Protein AF-A0A433RPR0-F1 (afdb_monomer)

Mean predicted aligned error: 2.54 Å

Organism: NCBI:txid1562256

pLDDT: mean 96.51, std 2.92, range [78.06, 98.88]

Secondary structure (DSSP, 8-state):
-EEEB-S--BHHHHHHHHHHHHHH-SEEEEEEETTS---HHHHHHHHHHGGGEEEE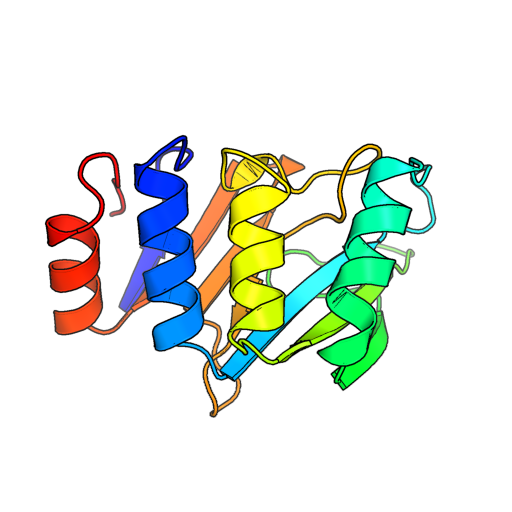EEESEETTEE-SS--EEEEEEE--HHHHHHHHHH-SBSTT--TTTS-EEEEEE-TTS-EEEEEETTTTEEEEE--HHHHHHHHHH-TT--B-

Solvent-accessible surface area (backbone atoms only — not comparable to full-atom values): 7776 Å² total; per-residue (Å²): 89,79,33,49,46,77,59,80,40,45,54,73,38,27,46,48,47,52,52,52,49,36,75,65,19,50,28,33,36,38,30,45,56,71,94,48,67,76,32,71,59,22,55,52,48,54,61,71,36,50,90,35,54,74,49,77,45,81,38,38,62,57,89,59,49,74,54,82,98,48,59,25,42,41,37,33,28,42,43,43,76,68,38,48,54,48,58,56,68,73,50,57,36,62,48,59,26,33,71,39,56,26,47,25,30,62,25,30,18,26,82,88,65,49,59,42,30,28,23,32,23,90,77,64,42,37,43,34,47,37,52,76,68,52,51,52,54,46,49,74,65,20,84,80,65,47,62,112

Radius of gyration: 14.27 Å; Cα contacts (8 Å, |Δi|>4): 305; chains: 1; bounding box: 36×33×33 Å

Foldseek 3Di:
DKKKWPDKQFAVLQLLVLVLQLVQFFKKKFKAFPPFAADPLAVVLCVQQVVFWPDWDWDQDDDADGHDPGIIIITMGGSDPSNSVSSSPSHGIDLVQDPRNHTAWIWGHHPVGHTQWTDGSVVRIIMGDDDPVSVVVSCVRNVPTDID

Sequence (148 aa):
MEFELHNDVTGDAYQSFIEAACKKSAKFHLVIRKEVAVAQSAKAILKKLEPSLIQKVEKSEWASTILDGETAYVYYYHTDDAAKKVLQQAVSSLYAWQQPNFPEDLSFFRDNGADWLATSSREQNCHLTLEPQEAKELLDKVATLQFD

Nearest PDB structures (foldseek):
  1dhm-assembly1_B  TM=3.831E-01  e=3.871E-01  human papillomavirus 31
  1y7p-assembly2_B  TM=4.623E-01  e=1.614E+00  Archaeoglobus fulgidus
  7k9m-assembly1_B  TM=3.410E-01  e=7.140E+00  Mycobacterium tuberculosis H37Rv

Structure (mmCIF, N/CA/C/O backbone):
data_AF-A0A433RPR0-F1
#
_entry.id   AF-A0A433RPR0-F1
#
loop_
_atom_site.group_PDB
_atom_site.id
_atom_site.type_symbol
_atom_site.label_atom_id
_atom_site.label_alt_id
_atom_site.label_comp_id
_atom_site.label_asym_id
_atom_site.label_entity_id
_atom_site.label_seq_id
_atom_site.pdbx_PDB_ins_code
_atom_site.Cartn_x
_atom_site.Cartn_y
_atom_site.Cartn_z
_atom_site.occupancy
_atom_site.B_iso_or_equiv
_atom_site.auth_seq_id
_atom_site.auth_comp_id
_atom_site.auth_asym_id
_atom_site.auth_atom_id
_atom_site.pdbx_PDB_model_num
ATOM 1 N N . MET A 1 1 ? 0.638 13.683 12.464 1.00 92.06 1 MET A N 1
ATOM 2 C CA . MET A 1 1 ? 1.549 13.093 13.467 1.00 92.06 1 MET A CA 1
ATOM 3 C C . MET A 1 1 ? 2.149 11.854 12.851 1.00 92.06 1 MET A C 1
ATOM 5 O O . MET A 1 1 ? 1.496 11.259 12.003 1.00 92.06 1 MET A O 1
ATOM 9 N N . GLU A 1 2 ? 3.367 11.531 13.241 1.00 94.50 2 GLU A N 1
ATOM 10 C CA . GLU A 1 2 ? 4.134 10.403 12.721 1.00 94.50 2 GLU A CA 1
ATOM 11 C C . GLU A 1 2 ? 4.220 9.339 13.811 1.00 94.50 2 GLU A C 1
ATOM 13 O O . GLU A 1 2 ? 4.371 9.692 14.982 1.00 94.50 2 GLU A O 1
ATOM 18 N N . PHE A 1 3 ? 4.065 8.081 13.415 1.00 96.31 3 PHE A N 1
ATOM 19 C CA . PHE A 1 3 ? 3.935 6.931 14.298 1.00 96.31 3 PHE A CA 1
ATOM 20 C C . PHE A 1 3 ? 4.639 5.721 13.692 1.00 96.31 3 PHE A C 1
ATOM 22 O O . PHE A 1 3 ? 4.580 5.525 12.476 1.00 96.31 3 PHE A O 1
ATOM 29 N N . GLU A 1 4 ? 5.215 4.870 14.530 1.00 96.38 4 GLU A N 1
ATOM 30 C CA . GLU A 1 4 ? 5.786 3.587 14.124 1.00 96.38 4 GLU A CA 1
ATOM 31 C C . GLU A 1 4 ? 4.944 2.428 14.644 1.00 96.38 4 GLU A C 1
ATOM 33 O O . GLU A 1 4 ? 4.577 2.355 15.816 1.00 96.38 4 GLU A O 1
ATOM 38 N N . LEU A 1 5 ? 4.628 1.485 13.762 1.00 95.25 5 LEU A N 1
ATOM 39 C CA . LEU A 1 5 ? 3.856 0.310 14.132 1.00 95.25 5 LEU A CA 1
ATOM 40 C C . LEU A 1 5 ? 4.749 -0.738 14.813 1.00 95.25 5 LEU A C 1
ATOM 42 O O . LEU A 1 5 ? 5.710 -1.237 14.232 1.00 95.25 5 LEU A O 1
ATOM 46 N N . HIS A 1 6 ? 4.384 -1.151 16.026 1.00 93.12 6 HIS A N 1
ATOM 47 C CA . HIS A 1 6 ? 5.195 -2.065 16.837 1.00 93.12 6 HIS A CA 1
ATOM 48 C C . HIS A 1 6 ? 4.957 -3.554 16.553 1.00 93.12 6 HIS A C 1
ATOM 50 O O . HIS A 1 6 ? 5.738 -4.400 16.993 1.00 93.12 6 HIS A O 1
ATOM 56 N N . ASN A 1 7 ? 3.874 -3.908 15.857 1.00 92.94 7 ASN A N 1
ATOM 57 C CA . ASN A 1 7 ? 3.511 -5.298 15.592 1.00 92.94 7 ASN A CA 1
ATOM 58 C C . ASN A 1 7 ? 2.785 -5.471 14.256 1.00 92.94 7 ASN A C 1
ATOM 60 O O . ASN A 1 7 ? 2.059 -4.586 13.817 1.00 92.94 7 ASN A O 1
ATOM 64 N N . ASP A 1 8 ? 2.912 -6.654 13.647 1.00 95.75 8 ASP A N 1
ATOM 65 C CA . ASP A 1 8 ? 2.138 -6.986 12.445 1.00 95.75 8 ASP A CA 1
ATOM 66 C C . ASP A 1 8 ? 0.628 -6.937 12.740 1.00 95.75 8 ASP A C 1
ATOM 68 O O . ASP A 1 8 ? 0.159 -7.306 13.827 1.00 95.75 8 ASP A O 1
ATOM 72 N N . VAL A 1 9 ? -0.140 -6.517 11.737 1.00 95.56 9 VAL A N 1
ATOM 73 C CA . VAL A 1 9 ? -1.602 -6.505 11.770 1.00 95.56 9 VAL A CA 1
ATOM 74 C C . VAL A 1 9 ? -2.088 -7.714 10.990 1.00 95.56 9 VAL A C 1
ATOM 76 O O . VAL A 1 9 ? -1.824 -7.825 9.796 1.00 95.56 9 VAL A O 1
ATOM 79 N N . THR A 1 10 ? -2.802 -8.625 11.650 1.00 96.62 10 THR A N 1
ATOM 80 C CA . THR A 1 10 ? -3.145 -9.939 11.083 1.00 96.62 10 THR A CA 1
ATOM 81 C C . THR A 1 10 ? -4.643 -10.243 11.165 1.00 96.62 10 THR A C 1
ATOM 83 O O . THR A 1 10 ? -5.380 -9.619 11.930 1.00 96.62 10 THR A O 1
ATOM 86 N N . GLY A 1 11 ? -5.115 -11.206 10.369 1.00 95.12 11 GLY A N 1
ATOM 87 C CA . GLY A 1 11 ? -6.481 -11.735 10.447 1.00 95.12 11 GLY A CA 1
ATOM 88 C C . GLY A 1 11 ? -7.555 -10.661 10.255 1.00 95.12 11 GLY A C 1
ATOM 89 O O . GLY A 1 11 ? -7.469 -9.844 9.341 1.00 95.12 11 GLY A O 1
ATOM 90 N N . ASP A 1 12 ? -8.563 -10.638 11.124 1.00 95.19 12 ASP A N 1
ATOM 91 C CA . ASP A 1 12 ? -9.660 -9.661 11.046 1.00 95.19 12 ASP A CA 1
ATOM 92 C C . ASP A 1 12 ? -9.184 -8.218 11.279 1.00 95.19 12 ASP A C 1
ATOM 94 O O . ASP A 1 12 ? -9.720 -7.279 10.689 1.00 95.19 12 ASP A O 1
ATOM 98 N N . ALA A 1 13 ? -8.131 -8.029 12.083 1.00 96.00 13 ALA A N 1
ATOM 99 C CA . ALA A 1 13 ? -7.531 -6.715 12.288 1.00 96.00 13 ALA A CA 1
ATOM 100 C C . ALA A 1 13 ? -6.929 -6.178 10.981 1.00 96.00 13 ALA A C 1
ATOM 102 O O . ALA A 1 13 ? -7.093 -4.998 10.671 1.00 96.00 13 ALA A O 1
ATOM 103 N N . TYR A 1 14 ? -6.315 -7.050 10.172 1.00 97.56 14 TYR A N 1
ATOM 104 C CA . TYR A 1 14 ? -5.798 -6.688 8.849 1.00 97.56 14 TYR A CA 1
ATOM 105 C C . TYR A 1 14 ? -6.924 -6.219 7.919 1.00 97.56 14 TYR A C 1
ATOM 107 O O . TYR A 1 14 ? -6.787 -5.202 7.241 1.00 97.56 14 TYR A O 1
ATOM 115 N N . GLN A 1 15 ? -8.075 -6.898 7.940 1.00 96.75 15 GLN A N 1
ATOM 116 C CA . GLN A 1 15 ? -9.232 -6.522 7.120 1.00 96.75 15 GLN A CA 1
ATOM 117 C C . GLN A 1 15 ? -9.723 -5.105 7.439 1.00 96.75 15 GLN A C 1
ATOM 119 O O . GLN A 1 15 ? -9.919 -4.292 6.528 1.00 96.75 15 GLN A O 1
ATOM 124 N N . SER A 1 16 ? -9.868 -4.800 8.731 1.00 96.44 16 SER A N 1
ATOM 125 C CA . SER A 1 16 ? -10.260 -3.475 9.226 1.00 96.44 16 SER A CA 1
ATOM 126 C C . SER A 1 16 ? -9.206 -2.408 8.931 1.00 96.44 16 SER A C 1
ATOM 128 O O . SER A 1 16 ? -9.551 -1.268 8.613 1.00 96.44 16 SER A O 1
ATOM 130 N N . PHE A 1 17 ? -7.926 -2.772 8.994 1.00 97.31 17 PHE A N 1
ATOM 131 C CA . PHE A 1 17 ? -6.821 -1.871 8.692 1.00 97.31 17 PHE A CA 1
ATOM 132 C C . PHE A 1 17 ? -6.797 -1.470 7.214 1.00 97.31 17 PHE A C 1
ATOM 134 O O . PHE A 1 17 ? -6.719 -0.283 6.908 1.00 97.31 17 PHE A O 1
ATOM 141 N N . ILE A 1 18 ? -6.961 -2.426 6.293 1.00 98.12 18 ILE A N 1
ATOM 142 C CA . ILE A 1 18 ? -7.054 -2.136 4.853 1.00 98.12 18 ILE A CA 1
ATOM 143 C C . ILE A 1 18 ? -8.281 -1.276 4.532 1.00 98.12 18 ILE A C 1
ATOM 145 O O . ILE A 1 18 ? -8.183 -0.347 3.732 1.00 98.12 18 ILE A O 1
ATOM 149 N N . GLU A 1 19 ? -9.423 -1.525 5.181 1.00 97.44 19 GLU A N 1
ATOM 150 C CA . GLU A 1 19 ? -10.613 -0.678 5.030 1.00 97.44 19 GLU A CA 1
ATOM 151 C C . GLU A 1 19 ? -10.320 0.777 5.436 1.00 97.44 19 GLU A C 1
ATOM 153 O O . GLU A 1 19 ? -10.658 1.711 4.704 1.00 97.44 19 GLU A O 1
ATOM 158 N N . ALA A 1 20 ? -9.655 0.980 6.578 1.00 96.94 20 ALA A N 1
ATOM 159 C CA . ALA A 1 20 ? -9.259 2.307 7.038 1.00 96.94 20 ALA A CA 1
ATOM 160 C C . ALA A 1 20 ? -8.262 2.972 6.074 1.00 96.94 20 ALA A C 1
ATOM 162 O O . ALA A 1 20 ? -8.481 4.120 5.679 1.00 96.94 20 ALA A O 1
ATOM 163 N N . ALA A 1 21 ? -7.232 2.241 5.639 1.00 97.75 21 ALA A N 1
ATOM 164 C CA . ALA A 1 21 ? -6.210 2.730 4.720 1.00 97.75 21 ALA A CA 1
ATOM 165 C C . ALA A 1 21 ? -6.814 3.188 3.383 1.00 97.75 21 ALA A C 1
ATOM 167 O O . ALA A 1 21 ? -6.580 4.319 2.954 1.00 97.75 21 ALA A O 1
ATOM 168 N N . CYS A 1 22 ? -7.665 2.359 2.763 1.00 98.06 22 CYS A N 1
ATOM 169 C CA . CYS A 1 22 ? -8.366 2.700 1.523 1.00 98.06 22 CYS A CA 1
ATOM 170 C C . CYS A 1 22 ? -9.292 3.909 1.694 1.00 98.06 22 CYS A C 1
ATOM 172 O O . CYS A 1 22 ? -9.347 4.757 0.810 1.00 98.06 22 CYS A O 1
ATOM 174 N N . LYS A 1 23 ? -9.991 4.033 2.830 1.00 97.00 23 LYS A N 1
ATOM 175 C CA . LYS A 1 23 ? -10.888 5.171 3.090 1.00 97.00 23 LYS A CA 1
ATOM 176 C C . LYS A 1 23 ? -10.139 6.501 3.230 1.00 97.00 23 LYS A C 1
ATOM 178 O O . LYS A 1 23 ? -10.714 7.555 2.962 1.00 97.00 23 LYS A O 1
ATOM 183 N N . LYS A 1 24 ? -8.894 6.468 3.708 1.00 97.38 24 LYS A N 1
ATOM 184 C CA . LYS A 1 24 ? -8.078 7.663 3.984 1.00 97.38 24 LYS A CA 1
ATOM 185 C C . LYS A 1 24 ? -7.105 8.026 2.870 1.00 97.38 24 LYS A C 1
ATOM 187 O O . LYS A 1 24 ? -6.492 9.089 2.920 1.00 97.38 24 LYS A O 1
ATOM 192 N N . SER A 1 25 ? -7.001 7.179 1.857 1.00 98.31 25 SER A N 1
ATOM 193 C CA . SER A 1 25 ? -5.987 7.281 0.814 1.00 98.31 25 SER A CA 1
ATOM 194 C C . SER A 1 25 ? -6.642 7.303 -0.556 1.00 98.31 25 SER A C 1
ATOM 196 O O . SER A 1 25 ? -7.662 6.658 -0.766 1.00 98.31 25 SER A O 1
ATOM 198 N N . ALA A 1 26 ? -6.053 8.030 -1.501 1.00 98.06 26 ALA A N 1
ATOM 199 C CA . ALA A 1 26 ? -6.495 8.053 -2.896 1.00 98.06 26 ALA A CA 1
ATOM 200 C C . ALA A 1 26 ? -5.799 6.969 -3.735 1.00 98.06 26 ALA A C 1
ATOM 202 O O . ALA A 1 26 ? -6.313 6.537 -4.772 1.00 98.06 26 ALA A O 1
ATOM 203 N N . LYS A 1 27 ? -4.589 6.576 -3.318 1.00 98.50 27 LYS A N 1
ATOM 204 C CA . LYS A 1 27 ? -3.720 5.656 -4.052 1.00 98.50 27 LYS A CA 1
ATOM 205 C C . LYS A 1 27 ? -2.964 4.749 -3.095 1.00 98.50 27 LYS A C 1
ATOM 207 O O . LYS A 1 27 ? -2.764 5.090 -1.933 1.00 98.50 27 LYS A O 1
ATOM 212 N N . PHE A 1 28 ? -2.491 3.627 -3.609 1.00 98.88 28 PHE A N 1
ATOM 213 C CA . PHE A 1 28 ? -1.499 2.792 -2.940 1.00 98.88 28 PHE A CA 1
ATOM 214 C C . PHE A 1 28 ? -0.451 2.329 -3.945 1.00 98.88 28 PHE A C 1
ATOM 216 O O . PHE A 1 28 ? -0.657 2.453 -5.158 1.00 98.88 28 PHE A O 1
ATOM 223 N N . HIS A 1 29 ? 0.665 1.802 -3.452 1.00 98.75 29 HIS A N 1
ATOM 224 C CA . HIS A 1 29 ? 1.629 1.126 -4.301 1.00 98.75 29 HIS A CA 1
ATOM 225 C C . HIS A 1 29 ? 2.014 -0.259 -3.801 1.00 98.75 29 HIS A C 1
ATOM 227 O O . HIS A 1 29 ? 1.853 -0.589 -2.630 1.00 98.75 29 HIS A O 1
ATOM 233 N N . LEU A 1 30 ? 2.520 -1.049 -4.745 1.00 98.81 30 LEU A N 1
ATOM 234 C CA . LEU A 1 30 ? 3.173 -2.335 -4.538 1.00 98.81 30 LEU A CA 1
ATOM 235 C C . LEU A 1 30 ? 4.437 -2.390 -5.397 1.00 98.81 30 LEU A C 1
ATOM 237 O O . LEU A 1 30 ? 4.492 -1.790 -6.477 1.00 98.81 30 LEU A O 1
ATOM 241 N N . VAL A 1 31 ? 5.440 -3.125 -4.934 1.00 98.75 31 VAL A N 1
ATOM 242 C CA . VAL A 1 31 ? 6.778 -3.149 -5.530 1.00 98.75 31 VAL A CA 1
ATOM 243 C C . VAL A 1 31 ? 7.116 -4.540 -6.060 1.00 98.75 31 VAL A C 1
ATOM 245 O O . VAL A 1 31 ? 6.765 -5.561 -5.474 1.00 98.75 31 VAL A O 1
ATOM 248 N N . ILE A 1 32 ? 7.796 -4.592 -7.205 1.00 98.56 32 ILE A N 1
ATOM 249 C CA . ILE A 1 32 ? 8.425 -5.803 -7.736 1.00 98.56 32 ILE A CA 1
ATOM 250 C C . ILE A 1 32 ? 9.907 -5.519 -7.966 1.00 98.56 32 ILE A C 1
ATOM 252 O O . ILE A 1 32 ? 10.277 -4.824 -8.917 1.00 98.56 32 ILE A O 1
ATOM 256 N N . ARG A 1 33 ? 10.755 -6.083 -7.109 1.00 97.19 33 ARG A N 1
ATOM 257 C CA . ARG A 1 33 ? 12.210 -6.103 -7.249 1.00 97.19 33 ARG A CA 1
ATOM 258 C C . ARG A 1 33 ? 12.600 -7.019 -8.402 1.00 97.19 33 ARG A C 1
ATOM 260 O O . ARG A 1 33 ? 12.143 -8.161 -8.474 1.00 97.19 33 ARG A O 1
ATOM 267 N N . LYS A 1 34 ? 13.446 -6.511 -9.300 1.00 96.19 34 LYS A N 1
ATOM 268 C CA . LYS A 1 34 ? 13.875 -7.217 -10.518 1.00 96.19 34 LYS A CA 1
ATOM 269 C C . LYS A 1 34 ? 14.754 -8.432 -10.225 1.00 96.19 34 LYS A C 1
ATOM 271 O O . LYS A 1 34 ? 14.603 -9.458 -10.878 1.00 96.19 34 LYS A O 1
ATOM 276 N N . GLU A 1 35 ? 15.586 -8.325 -9.193 1.00 93.62 35 GLU A N 1
ATOM 277 C CA . GLU A 1 35 ? 16.522 -9.371 -8.759 1.00 93.62 35 GLU A CA 1
ATOM 278 C C . GLU A 1 35 ? 15.852 -10.534 -8.012 1.00 93.62 35 GLU A C 1
ATOM 280 O O . GLU A 1 35 ? 16.488 -11.539 -7.699 1.00 93.62 35 GLU A O 1
ATOM 285 N N . VAL A 1 36 ? 14.558 -10.421 -7.694 1.00 94.12 36 VAL A N 1
ATOM 286 C CA . VAL A 1 36 ? 13.820 -11.448 -6.954 1.00 94.12 36 VAL A CA 1
ATOM 287 C C . VAL A 1 36 ? 12.823 -12.125 -7.883 1.00 94.12 36 VAL A C 1
ATOM 289 O O . VAL A 1 36 ? 12.046 -11.473 -8.581 1.00 94.12 36 VAL A O 1
ATOM 292 N N . ALA A 1 37 ? 12.804 -13.459 -7.865 1.00 95.12 37 ALA A N 1
ATOM 293 C CA . ALA A 1 37 ? 11.828 -14.228 -8.622 1.00 95.12 37 ALA A CA 1
ATOM 294 C C . ALA A 1 37 ? 10.388 -13.802 -8.278 1.00 95.12 37 ALA A C 1
ATOM 296 O O . ALA A 1 37 ? 10.062 -13.476 -7.137 1.00 95.12 37 ALA A O 1
ATOM 297 N N . VAL A 1 38 ? 9.504 -13.841 -9.275 1.00 97.50 38 VAL A N 1
ATOM 298 C CA . VAL A 1 38 ? 8.085 -13.504 -9.106 1.00 97.50 38 VAL A CA 1
ATOM 299 C C . VAL A 1 38 ? 7.258 -14.777 -9.242 1.00 97.50 38 VAL A C 1
ATOM 301 O O . VAL A 1 38 ? 7.151 -15.340 -10.340 1.00 97.50 38 VAL A O 1
ATOM 304 N N . ALA A 1 39 ? 6.661 -15.226 -8.138 1.00 98.12 39 ALA A N 1
ATOM 305 C CA . ALA A 1 39 ? 5.804 -16.403 -8.127 1.00 98.12 39 ALA A CA 1
ATOM 306 C C . ALA A 1 39 ? 4.494 -16.160 -8.894 1.00 98.12 39 ALA A C 1
ATOM 308 O O . ALA A 1 39 ? 4.071 -15.028 -9.149 1.00 98.12 39 ALA A O 1
ATOM 309 N N . GLN A 1 40 ? 3.810 -17.250 -9.245 1.00 97.88 40 GLN A N 1
ATOM 310 C CA . GLN A 1 40 ? 2.536 -17.176 -9.958 1.00 97.88 40 GLN A CA 1
ATOM 311 C C . GLN A 1 40 ? 1.443 -16.469 -9.140 1.00 97.88 40 GLN A C 1
ATOM 313 O O . GLN A 1 40 ? 0.595 -15.792 -9.721 1.00 97.88 40 GLN A O 1
ATOM 318 N N . SER A 1 41 ? 1.483 -16.576 -7.809 1.00 97.94 41 SER A N 1
ATOM 319 C CA . SER A 1 41 ? 0.584 -15.868 -6.889 1.00 97.94 41 SER A CA 1
ATOM 320 C C . SER A 1 41 ? 0.732 -14.348 -7.000 1.00 97.94 41 SER A C 1
ATOM 322 O O . SER A 1 41 ? -0.267 -13.656 -7.194 1.00 97.94 41 SER A O 1
ATOM 324 N N . ALA A 1 42 ? 1.965 -13.832 -7.002 1.00 98.19 42 ALA A N 1
ATOM 325 C CA . ALA A 1 42 ? 2.231 -12.406 -7.180 1.00 98.19 42 ALA A CA 1
ATOM 326 C C . ALA A 1 42 ? 1.735 -11.910 -8.548 1.00 98.19 42 ALA A C 1
ATOM 328 O O . ALA A 1 42 ? 1.029 -10.905 -8.628 1.00 98.19 42 ALA A O 1
ATOM 329 N N . LYS A 1 43 ? 2.009 -12.660 -9.627 1.00 98.31 43 LYS A N 1
ATOM 330 C CA . LYS A 1 43 ? 1.502 -12.338 -10.976 1.00 98.31 43 LYS A CA 1
ATOM 331 C C . LYS A 1 43 ? -0.027 -12.302 -11.026 1.00 98.31 43 LYS A C 1
ATOM 333 O O . LYS A 1 43 ? -0.601 -11.424 -11.666 1.00 98.31 43 LYS A O 1
ATOM 338 N N . ALA A 1 44 ? -0.689 -13.247 -10.358 1.00 98.44 44 ALA A N 1
ATOM 339 C CA . ALA A 1 44 ? -2.144 -13.299 -10.301 1.00 98.44 44 ALA A CA 1
ATOM 340 C C . ALA A 1 44 ? -2.737 -12.085 -9.570 1.00 98.44 44 ALA A C 1
ATOM 342 O O . ALA A 1 44 ? -3.770 -11.575 -9.998 1.00 98.44 44 ALA A O 1
ATOM 343 N N . ILE A 1 45 ? -2.084 -11.596 -8.513 1.00 98.56 45 ILE A N 1
ATOM 344 C CA . ILE A 1 45 ? -2.515 -10.390 -7.793 1.00 98.56 45 ILE A CA 1
ATOM 345 C C . ILE A 1 45 ? -2.356 -9.147 -8.660 1.00 98.56 45 ILE A C 1
ATOM 347 O O . ILE A 1 45 ? -3.323 -8.406 -8.811 1.00 98.56 45 ILE A O 1
ATOM 351 N N . LEU A 1 46 ? -1.196 -8.957 -9.296 1.00 98.56 46 LEU A N 1
ATOM 352 C CA . LEU A 1 46 ? -0.982 -7.827 -10.209 1.00 98.56 46 LEU A CA 1
ATOM 353 C C . LEU A 1 46 ? -2.032 -7.806 -11.330 1.00 98.56 46 LEU A C 1
ATOM 355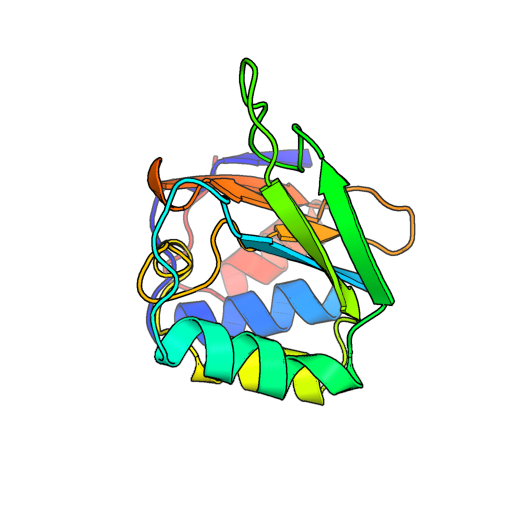 O O . LEU A 1 46 ? -2.580 -6.755 -11.639 1.00 98.56 46 LEU A O 1
ATOM 359 N N . LYS A 1 47 ? -2.386 -8.976 -11.879 1.00 98.62 47 LYS A N 1
ATOM 360 C CA . LYS A 1 47 ? -3.457 -9.101 -12.878 1.00 98.62 47 LYS A CA 1
ATOM 361 C C . LYS A 1 47 ? -4.840 -8.738 -12.322 1.00 98.62 47 LYS A C 1
ATOM 363 O O . LYS A 1 47 ? -5.629 -8.111 -13.015 1.00 98.62 47 LYS A O 1
ATOM 368 N N . LYS A 1 48 ? -5.161 -9.131 -11.086 1.00 98.69 48 LYS A N 1
ATOM 369 C CA . LYS A 1 48 ? -6.433 -8.753 -10.441 1.00 98.69 48 LYS A CA 1
ATOM 370 C C . LYS A 1 48 ? -6.524 -7.249 -10.162 1.00 98.69 48 LYS A C 1
ATOM 372 O O . LYS A 1 48 ? -7.628 -6.719 -10.167 1.00 98.69 48 LYS A O 1
ATOM 377 N N . LEU A 1 49 ? -5.389 -6.591 -9.922 1.00 98.75 49 LEU A N 1
ATOM 378 C CA . LEU A 1 49 ? -5.294 -5.149 -9.678 1.00 98.75 49 LEU A CA 1
ATOM 379 C C . LEU A 1 49 ? -5.198 -4.307 -10.960 1.00 98.75 49 LEU A C 1
ATOM 381 O O . LEU A 1 49 ? -5.316 -3.088 -10.890 1.00 98.75 49 LEU A O 1
ATOM 385 N N . GLU A 1 50 ? -5.007 -4.931 -12.126 1.00 98.44 50 GLU A N 1
ATOM 386 C CA . GLU A 1 50 ? -4.867 -4.251 -13.421 1.00 98.44 50 GLU A CA 1
ATOM 387 C C . GLU A 1 50 ? -5.985 -3.231 -13.722 1.00 98.44 50 GLU A C 1
ATOM 389 O O . GLU A 1 50 ? -5.649 -2.133 -14.165 1.00 98.44 50 GL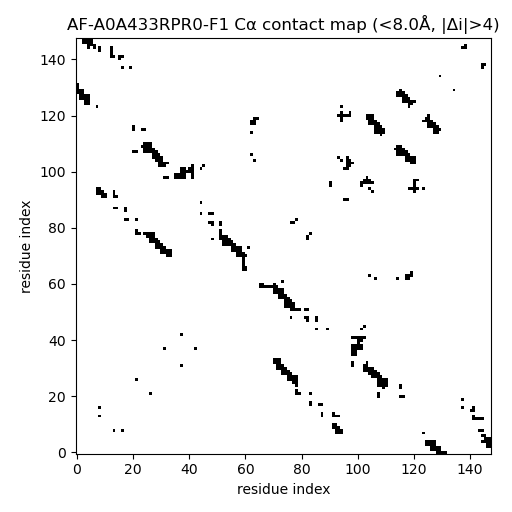U A O 1
ATOM 394 N N . PRO A 1 51 ? -7.278 -3.490 -13.425 1.00 98.56 51 PRO A N 1
ATOM 395 C CA . PRO A 1 51 ? -8.342 -2.503 -13.648 1.00 98.56 51 PRO A CA 1
ATOM 396 C C . PRO A 1 51 ? -8.191 -1.207 -12.841 1.00 98.56 51 PRO A C 1
ATOM 398 O O . PRO A 1 51 ? -8.723 -0.177 -13.243 1.00 98.56 51 PRO A O 1
ATOM 401 N N . SER A 1 52 ? -7.474 -1.259 -11.718 1.00 98.75 52 SER A N 1
ATOM 402 C CA . SER A 1 52 ? -7.247 -0.129 -10.811 1.00 98.75 52 SER A CA 1
ATOM 403 C C . SER A 1 52 ? -5.868 0.507 -11.011 1.00 98.75 52 SER A C 1
ATOM 405 O O . SER A 1 52 ? -5.485 1.396 -10.247 1.00 98.75 52 SER A O 1
ATOM 407 N N . LEU A 1 53 ? -5.082 0.034 -11.988 1.00 98.81 53 LEU A N 1
ATOM 408 C CA . LEU A 1 53 ? -3.718 0.496 -12.230 1.00 98.81 53 LEU A CA 1
ATOM 409 C C . LEU A 1 53 ? -3.715 1.931 -12.761 1.00 98.81 53 LEU A C 1
ATOM 411 O O . LEU A 1 53 ? -4.323 2.240 -13.781 1.00 98.81 53 LEU A O 1
ATOM 415 N N . ILE A 1 54 ? -2.951 2.792 -12.096 1.00 98.62 54 ILE A N 1
ATOM 416 C CA . ILE A 1 54 ? -2.701 4.170 -12.525 1.00 98.62 54 ILE A CA 1
ATOM 417 C C . ILE A 1 54 ? -1.479 4.198 -13.432 1.00 98.62 54 ILE A C 1
ATOM 419 O O . ILE A 1 54 ? -1.514 4.722 -14.541 1.00 98.62 54 ILE A O 1
ATOM 423 N N . GLN A 1 55 ? -0.368 3.660 -12.931 1.00 98.56 55 GLN A N 1
ATOM 424 C CA . GLN A 1 55 ? 0.902 3.638 -13.641 1.00 98.56 55 GLN A CA 1
ATOM 425 C C . GLN A 1 55 ? 1.852 2.606 -13.041 1.00 98.56 55 GLN A C 1
ATOM 427 O O . GLN A 1 55 ? 1.781 2.268 -11.859 1.00 98.56 55 GLN A O 1
ATOM 432 N N . LYS A 1 56 ? 2.799 2.171 -13.866 1.00 98.56 56 LYS A N 1
ATOM 433 C CA . LYS A 1 56 ? 3.972 1.397 -13.473 1.00 98.56 56 LYS A CA 1
ATOM 434 C C . LYS A 1 56 ? 5.201 2.244 -13.768 1.00 98.56 56 LY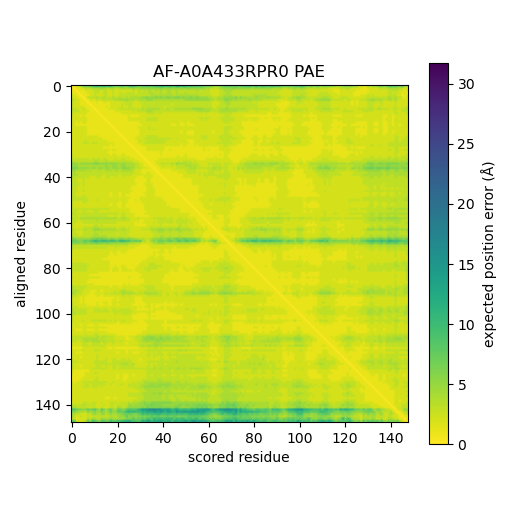S A C 1
ATOM 436 O O . LYS A 1 56 ? 5.385 2.657 -14.911 1.00 98.56 56 LYS A O 1
ATOM 441 N N . VAL A 1 57 ? 6.043 2.469 -12.767 1.00 98.31 57 VAL A N 1
ATOM 442 C CA . VAL A 1 57 ? 7.279 3.245 -12.919 1.00 98.31 57 VAL A CA 1
ATOM 443 C C . VAL A 1 57 ? 8.464 2.411 -12.465 1.00 98.31 57 VAL A C 1
ATOM 445 O O . VAL A 1 57 ? 8.381 1.674 -11.489 1.00 98.31 57 VAL A O 1
ATOM 448 N N . GLU A 1 58 ? 9.566 2.511 -13.191 1.00 98.50 58 GLU A N 1
ATOM 449 C CA . GLU A 1 58 ? 10.838 1.932 -12.784 1.00 98.50 58 GLU A CA 1
ATOM 450 C C . GLU A 1 58 ? 11.620 2.959 -11.963 1.00 98.50 58 GLU A C 1
ATOM 452 O O . GLU A 1 58 ? 11.862 4.065 -12.449 1.00 98.50 58 GLU A O 1
ATOM 457 N N . LYS A 1 59 ? 11.959 2.629 -10.712 1.00 98.00 59 LYS A N 1
ATOM 458 C CA . LYS A 1 59 ? 12.648 3.532 -9.775 1.00 98.00 59 LYS A CA 1
ATOM 459 C C . LYS A 1 59 ? 13.557 2.757 -8.825 1.00 98.00 59 LYS A C 1
ATOM 461 O O . LYS A 1 59 ? 13.348 1.568 -8.605 1.00 98.00 59 LYS A O 1
ATOM 466 N N . SER A 1 60 ? 14.535 3.443 -8.245 1.00 97.81 60 SER A N 1
ATOM 467 C CA . SER A 1 60 ? 15.386 2.933 -7.162 1.00 97.81 60 SER A CA 1
ATOM 468 C C . SER A 1 60 ? 14.881 3.327 -5.769 1.00 97.81 60 SER A C 1
ATOM 470 O O . SER A 1 60 ? 15.479 2.935 -4.781 1.00 97.81 60 SER A O 1
ATOM 472 N N . GLU A 1 61 ? 13.794 4.092 -5.670 1.00 97.88 61 GLU A N 1
ATOM 473 C CA . GLU A 1 61 ? 13.256 4.601 -4.406 1.00 97.88 61 GLU A CA 1
ATOM 474 C C . GLU A 1 61 ? 11.721 4.573 -4.414 1.00 97.88 61 GLU A C 1
ATOM 476 O O . GLU A 1 61 ? 11.078 4.866 -5.433 1.00 97.88 61 GLU A O 1
ATOM 481 N N . TRP A 1 62 ? 11.146 4.216 -3.267 1.00 97.00 62 TRP A N 1
ATOM 482 C CA . TRP A 1 62 ? 9.720 4.294 -2.943 1.00 97.00 62 TRP A CA 1
ATOM 483 C C . TRP A 1 62 ? 9.536 4.637 -1.460 1.00 97.00 62 TRP A C 1
ATOM 485 O O . TRP A 1 62 ? 10.509 4.889 -0.761 1.00 97.00 62 TRP A O 1
ATOM 495 N N . ALA A 1 63 ? 8.287 4.663 -0.986 1.00 96.31 63 ALA A N 1
ATOM 496 C CA . ALA A 1 63 ? 7.911 5.264 0.297 1.00 96.31 63 ALA A CA 1
ATOM 497 C C . ALA A 1 63 ? 8.729 4.790 1.512 1.00 96.31 63 ALA A C 1
ATOM 499 O O . ALA A 1 63 ? 8.903 5.551 2.454 1.00 96.31 63 ALA A O 1
ATOM 500 N N . SER A 1 64 ? 9.222 3.553 1.495 1.00 95.56 64 SER A N 1
ATOM 501 C CA . SER A 1 64 ? 9.901 2.920 2.627 1.00 95.56 64 SER A CA 1
ATOM 502 C C . SER A 1 64 ? 11.351 2.524 2.355 1.00 95.56 64 SER A C 1
ATOM 504 O O . SER A 1 64 ? 12.036 2.076 3.271 1.00 95.56 64 SER A O 1
ATOM 506 N N . THR A 1 65 ? 11.840 2.613 1.116 1.00 96.50 65 THR A N 1
ATOM 507 C CA . THR A 1 65 ? 13.135 2.020 0.754 1.00 96.50 65 THR A CA 1
ATOM 508 C C . THR A 1 65 ? 13.810 2.773 -0.382 1.00 96.50 65 THR A C 1
ATOM 510 O O . THR A 1 65 ? 13.185 3.127 -1.383 1.00 96.50 65 THR A O 1
ATOM 513 N N . ILE A 1 66 ? 15.125 2.927 -0.237 1.00 96.88 66 ILE A N 1
ATOM 514 C CA . ILE A 1 66 ? 16.055 3.399 -1.261 1.00 96.88 66 ILE A CA 1
ATOM 515 C C . ILE A 1 66 ? 17.010 2.241 -1.563 1.00 96.88 66 ILE A C 1
ATOM 517 O O . ILE A 1 66 ? 17.674 1.723 -0.667 1.00 96.88 66 ILE A O 1
ATOM 521 N N . LEU A 1 67 ? 17.065 1.816 -2.821 1.00 95.50 67 LEU A N 1
ATOM 522 C CA . LEU A 1 67 ? 18.015 0.827 -3.315 1.00 95.50 67 LEU A CA 1
ATOM 523 C C . LEU A 1 67 ? 19.329 1.500 -3.711 1.00 95.50 67 LEU A C 1
AT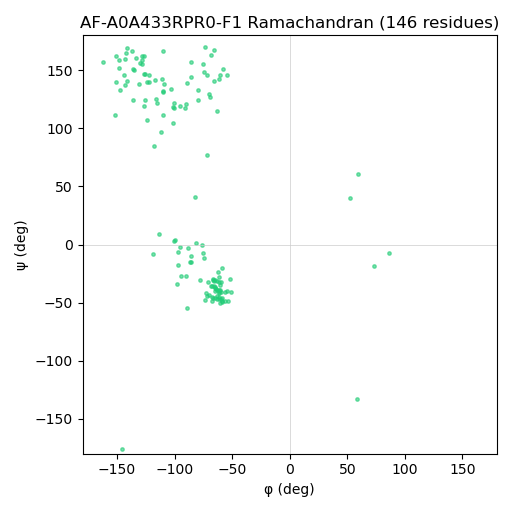OM 525 O O . LEU A 1 67 ? 19.336 2.588 -4.288 1.00 95.50 67 LEU A O 1
ATOM 529 N N . ASP A 1 68 ? 20.434 0.800 -3.469 1.00 93.12 68 ASP A N 1
ATOM 530 C CA . ASP A 1 68 ? 21.755 1.183 -3.959 1.00 93.12 68 ASP A CA 1
ATOM 531 C C . ASP A 1 68 ? 22.061 0.445 -5.272 1.00 93.12 68 ASP A C 1
ATOM 533 O O . ASP A 1 68 ? 22.045 -0.784 -5.317 1.00 93.12 68 ASP A O 1
ATOM 537 N N . GLY A 1 69 ? 22.279 1.190 -6.358 1.00 91.19 69 GLY A N 1
ATOM 538 C CA . GLY A 1 69 ? 22.654 0.664 -7.681 1.00 91.19 69 GLY A CA 1
ATOM 539 C C . GLY A 1 69 ? 21.557 -0.048 -8.489 1.00 91.19 69 GLY A C 1
ATOM 540 O O . GLY A 1 69 ? 21.685 -0.148 -9.707 1.00 91.19 69 GLY A O 1
ATOM 541 N N . GLU A 1 70 ? 20.467 -0.483 -7.854 1.00 95.19 70 GLU A N 1
ATOM 542 C CA . GLU A 1 70 ? 19.408 -1.289 -8.477 1.00 95.19 70 GLU A CA 1
ATOM 543 C C . GLU A 1 70 ? 18.080 -0.540 -8.672 1.00 95.19 70 GLU A C 1
ATOM 545 O O . GLU A 1 70 ? 17.830 0.523 -8.103 1.00 95.19 70 GLU A O 1
ATOM 550 N N . THR A 1 71 ? 17.181 -1.122 -9.474 1.00 98.00 71 THR A N 1
ATOM 551 C CA . THR A 1 71 ? 15.820 -0.597 -9.686 1.00 98.00 71 THR A CA 1
ATOM 552 C C . THR A 1 71 ? 14.744 -1.655 -9.463 1.00 98.00 71 THR A C 1
ATOM 554 O O . THR A 1 71 ? 14.949 -2.859 -9.630 1.00 98.00 71 THR A O 1
ATOM 557 N N . ALA A 1 72 ? 13.546 -1.190 -9.131 1.00 98.38 72 ALA A N 1
ATOM 558 C CA . ALA A 1 72 ? 12.341 -1.988 -9.000 1.00 98.38 72 ALA A CA 1
ATOM 559 C C . ALA A 1 72 ? 11.209 -1.397 -9.849 1.00 98.38 72 ALA A C 1
ATOM 561 O O . ALA A 1 72 ? 11.239 -0.235 -10.260 1.00 98.38 72 ALA A O 1
ATOM 562 N N . TYR A 1 73 ? 10.186 -2.207 -10.106 1.00 98.75 73 TYR A N 1
ATOM 563 C CA . TYR A 1 73 ? 8.927 -1.720 -10.652 1.00 98.75 73 TYR A CA 1
ATOM 564 C C . TYR A 1 73 ? 7.975 -1.357 -9.519 1.00 98.75 73 TYR A C 1
ATOM 566 O O . TYR A 1 73 ? 7.543 -2.234 -8.774 1.00 98.75 73 TYR A O 1
ATOM 574 N N . VAL A 1 74 ? 7.607 -0.083 -9.438 1.00 98.75 74 VAL A N 1
ATOM 575 C CA . VAL A 1 74 ? 6.616 0.441 -8.499 1.00 98.75 74 VAL A CA 1
ATOM 576 C C . VAL A 1 74 ? 5.298 0.623 -9.243 1.00 98.75 74 VAL A C 1
ATOM 578 O O . VAL A 1 74 ? 5.207 1.390 -10.207 1.00 98.75 74 VAL A O 1
ATOM 581 N N . TYR A 1 75 ? 4.279 -0.114 -8.816 1.00 98.88 75 TYR A N 1
ATOM 582 C CA . TYR A 1 75 ? 2.939 -0.065 -9.387 1.00 98.88 75 TYR A CA 1
ATOM 583 C C . TYR A 1 75 ? 2.053 0.779 -8.487 1.00 98.88 75 TYR A C 1
ATOM 585 O O . TYR A 1 75 ? 1.891 0.442 -7.320 1.00 98.88 75 TYR A O 1
ATOM 593 N N . TYR A 1 76 ? 1.467 1.838 -9.034 1.00 98.75 76 TYR A N 1
ATOM 594 C CA . TYR A 1 76 ? 0.523 2.694 -8.326 1.00 98.75 76 TYR A CA 1
ATOM 595 C C . TYR A 1 76 ? -0.898 2.375 -8.771 1.00 98.75 76 TYR A C 1
ATOM 597 O O . TYR A 1 76 ? -1.169 2.307 -9.971 1.00 98.75 76 TYR A O 1
ATOM 605 N N . TYR A 1 77 ? -1.802 2.244 -7.810 1.00 98.88 77 TYR A N 1
ATOM 606 C CA . TYR A 1 77 ? -3.195 1.871 -8.029 1.00 98.88 77 TYR A CA 1
ATOM 607 C C . TYR A 1 77 ? -4.137 2.841 -7.322 1.00 98.88 77 TYR A C 1
ATOM 609 O O . TYR A 1 77 ? -3.761 3.473 -6.334 1.00 98.88 77 TYR A O 1
ATOM 617 N N . HIS A 1 78 ? -5.371 2.931 -7.808 1.00 98.69 78 HIS A N 1
ATOM 618 C CA . HIS A 1 78 ? -6.465 3.573 -7.087 1.00 98.69 78 HIS A CA 1
ATOM 619 C C . HIS A 1 78 ? -6.923 2.715 -5.901 1.00 98.69 78 HIS A C 1
ATOM 621 O O . HIS A 1 78 ? -6.954 1.490 -5.986 1.00 98.69 78 HIS A O 1
ATOM 627 N N . THR A 1 79 ? -7.341 3.354 -4.809 1.00 98.44 79 THR A N 1
ATOM 628 C CA . THR A 1 79 ? -7.965 2.711 -3.633 1.00 98.44 79 THR A CA 1
ATOM 629 C C . THR A 1 79 ? -9.464 2.444 -3.833 1.00 98.44 79 THR A C 1
ATOM 631 O O . THR A 1 79 ? -10.275 2.654 -2.933 1.00 98.44 79 THR A O 1
ATOM 634 N N . ASP A 1 80 ? -9.855 1.992 -5.02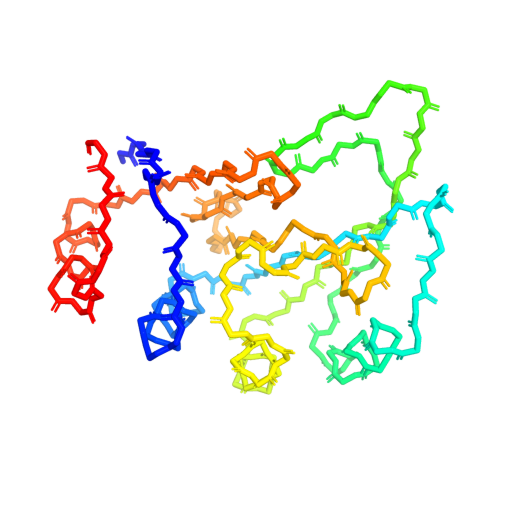4 1.00 98.19 80 ASP A N 1
ATOM 635 C CA . ASP A 1 80 ? -11.253 1.675 -5.322 1.00 98.19 80 ASP A CA 1
ATOM 636 C C . ASP A 1 80 ? -11.723 0.363 -4.657 1.00 98.19 80 ASP A C 1
ATOM 638 O O . ASP A 1 80 ? -10.939 -0.421 -4.111 1.00 98.19 80 ASP A O 1
ATOM 642 N N . ASP A 1 81 ? -13.033 0.108 -4.708 1.00 98.06 81 ASP A N 1
ATOM 643 C CA . ASP A 1 81 ? -13.642 -1.075 -4.090 1.00 98.06 81 ASP A CA 1
ATOM 644 C C . ASP A 1 81 ? -13.135 -2.404 -4.668 1.00 98.06 81 ASP A C 1
ATOM 646 O O . ASP A 1 81 ? -13.162 -3.423 -3.970 1.00 98.06 81 ASP A O 1
ATOM 650 N N . ALA A 1 82 ? -12.700 -2.433 -5.932 1.00 97.81 82 ALA A N 1
ATOM 651 C CA . ALA A 1 82 ? -12.158 -3.641 -6.540 1.00 97.81 82 ALA A CA 1
ATOM 652 C C . ALA A 1 82 ? -10.756 -3.921 -5.989 1.00 97.81 82 ALA A C 1
ATOM 654 O O . ALA A 1 82 ? -10.496 -5.034 -5.524 1.00 97.81 82 ALA A O 1
ATOM 655 N N . ALA A 1 83 ? -9.891 -2.908 -5.954 1.00 98.56 83 ALA A N 1
ATOM 656 C CA . ALA A 1 83 ? -8.550 -3.029 -5.404 1.00 98.56 83 ALA A CA 1
ATOM 657 C C . ALA A 1 83 ? -8.575 -3.365 -3.909 1.00 98.56 83 ALA A C 1
ATOM 659 O O . ALA A 1 83 ? -7.886 -4.292 -3.482 1.00 98.56 83 ALA A O 1
ATOM 660 N N . LYS A 1 84 ? -9.437 -2.701 -3.127 1.00 98.69 84 LYS A N 1
ATOM 661 C CA . LYS A 1 84 ? -9.627 -2.992 -1.698 1.00 98.69 84 LYS A CA 1
ATOM 662 C C . LYS A 1 84 ? -9.939 -4.468 -1.453 1.00 98.69 84 LYS A C 1
ATOM 664 O O . LYS A 1 84 ? -9.280 -5.107 -0.635 1.00 98.69 84 LYS A O 1
ATOM 669 N N . LYS A 1 85 ? -10.893 -5.034 -2.204 1.00 98.50 85 LYS A N 1
ATOM 670 C CA . LYS A 1 85 ? -11.251 -6.460 -2.107 1.00 98.50 85 LYS A CA 1
ATOM 671 C C . LYS A 1 85 ? -10.074 -7.370 -2.440 1.00 98.50 85 LYS A C 1
ATOM 673 O O . LYS A 1 85 ? -9.905 -8.399 -1.793 1.00 98.50 85 LYS A O 1
ATOM 678 N N . VAL A 1 86 ? -9.262 -7.011 -3.435 1.00 98.62 86 VAL A N 1
ATOM 679 C CA . VAL A 1 86 ? -8.068 -7.790 -3.779 1.00 98.62 86 VAL A CA 1
ATOM 680 C C . VAL A 1 86 ? -7.054 -7.760 -2.639 1.00 98.62 86 VAL A C 1
ATOM 682 O O . VAL A 1 86 ? -6.570 -8.825 -2.269 1.00 98.62 86 VAL A O 1
ATOM 685 N N . LEU A 1 87 ? -6.771 -6.591 -2.057 1.00 98.69 87 LEU A N 1
ATOM 686 C CA . LEU A 1 87 ? -5.839 -6.461 -0.931 1.00 98.69 87 LEU A CA 1
ATOM 687 C C . LEU A 1 87 ? -6.296 -7.300 0.270 1.00 98.69 87 LEU A C 1
ATOM 689 O O . LEU A 1 87 ? -5.533 -8.113 0.781 1.00 98.69 87 LEU A O 1
ATOM 693 N N . GLN A 1 88 ? -7.572 -7.179 0.634 1.00 98.19 88 GLN A N 1
ATOM 694 C CA . GLN A 1 88 ? -8.206 -7.925 1.723 1.00 98.19 88 GLN A CA 1
ATOM 695 C C . GLN A 1 88 ? -8.161 -9.453 1.538 1.00 98.19 88 GLN A C 1
ATOM 697 O O . GLN A 1 88 ? -8.080 -10.195 2.514 1.00 98.19 88 GLN A O 1
ATOM 702 N N . GLN A 1 89 ? -8.209 -9.945 0.296 1.00 97.62 89 GLN A N 1
ATOM 703 C CA . GLN A 1 89 ? -8.252 -11.382 -0.012 1.00 97.62 89 GLN A CA 1
ATOM 704 C C . GLN A 1 89 ? -6.890 -11.992 -0.363 1.00 97.62 89 GLN A C 1
ATOM 706 O O . GLN A 1 89 ? -6.768 -13.216 -0.404 1.00 97.62 89 GLN A O 1
ATOM 711 N N . ALA A 1 90 ? -5.893 -11.173 -0.703 1.00 97.25 90 ALA A N 1
ATOM 712 C CA . ALA A 1 90 ? -4.605 -11.650 -1.196 1.00 97.25 90 ALA A CA 1
ATOM 713 C C . ALA A 1 90 ? -3.750 -12.274 -0.089 1.00 97.25 90 ALA A C 1
ATOM 715 O O . ALA A 1 90 ? -3.119 -13.308 -0.316 1.00 97.25 90 ALA A O 1
ATOM 716 N N . VAL A 1 91 ? -3.738 -11.645 1.085 1.00 96.62 91 VAL A N 1
ATOM 717 C CA . VAL A 1 91 ? -2.939 -12.037 2.249 1.00 96.62 91 VAL A CA 1
ATOM 718 C C . VAL A 1 91 ? -3.734 -11.835 3.539 1.00 96.62 91 VAL A C 1
ATOM 720 O O . VAL A 1 91 ? -4.800 -11.224 3.536 1.00 96.62 91 VAL A O 1
ATOM 723 N N . SER A 1 92 ? -3.213 -12.355 4.650 1.00 94.50 92 SER A N 1
ATOM 724 C CA . SER A 1 92 ? -3.826 -12.236 5.977 1.00 94.50 92 SER A CA 1
ATOM 725 C C . SER A 1 92 ? -3.012 -11.394 6.961 1.00 94.50 92 SER A C 1
ATOM 727 O O . SER A 1 92 ? -3.335 -11.409 8.149 1.00 94.50 92 SER A O 1
ATOM 729 N N . SER A 1 93 ? -1.953 -10.711 6.513 1.00 97.00 93 SER A N 1
ATOM 730 C CA . SER A 1 93 ? -1.214 -9.756 7.341 1.00 97.00 93 SER A CA 1
ATOM 731 C C . SER A 1 93 ? -0.566 -8.625 6.550 1.00 97.00 93 SER A C 1
ATOM 733 O O . SER A 1 93 ? -0.411 -8.725 5.330 1.00 97.00 93 SER A O 1
ATOM 735 N N . LEU A 1 94 ? -0.195 -7.546 7.246 1.00 97.31 94 LEU A N 1
ATOM 736 C CA . LEU A 1 94 ? 0.432 -6.379 6.634 1.00 97.31 94 LEU A CA 1
ATOM 737 C C . LEU A 1 94 ? 1.830 -6.712 6.106 1.00 97.31 94 LEU A C 1
ATOM 739 O O . LEU A 1 94 ? 2.137 -6.388 4.963 1.00 97.31 94 LEU A O 1
ATOM 743 N N . TYR A 1 95 ? 2.643 -7.428 6.884 1.00 97.75 95 TYR A N 1
ATOM 744 C CA . TYR A 1 95 ? 4.005 -7.789 6.470 1.00 97.75 95 TYR A CA 1
ATOM 745 C C . TYR A 1 95 ? 4.081 -9.009 5.539 1.00 97.75 95 TYR A C 1
ATOM 747 O O . TYR A 1 95 ? 5.165 -9.396 5.107 1.00 97.75 95 TYR A O 1
ATOM 755 N N . ALA A 1 96 ? 2.945 -9.607 5.165 1.00 98.00 96 ALA A N 1
ATOM 756 C CA . ALA A 1 96 ? 2.904 -10.690 4.181 1.00 98.00 96 ALA A CA 1
ATOM 757 C C . ALA A 1 96 ? 3.116 -10.219 2.728 1.00 98.00 96 ALA A C 1
ATOM 759 O O . ALA A 1 96 ? 3.316 -11.057 1.844 1.00 98.00 96 ALA A O 1
ATOM 760 N N . TRP A 1 97 ? 3.081 -8.908 2.460 1.00 98.44 97 TRP A N 1
ATOM 761 C CA . TRP A 1 97 ? 3.403 -8.330 1.152 1.00 98.44 97 TRP A CA 1
ATOM 762 C C . TRP A 1 97 ?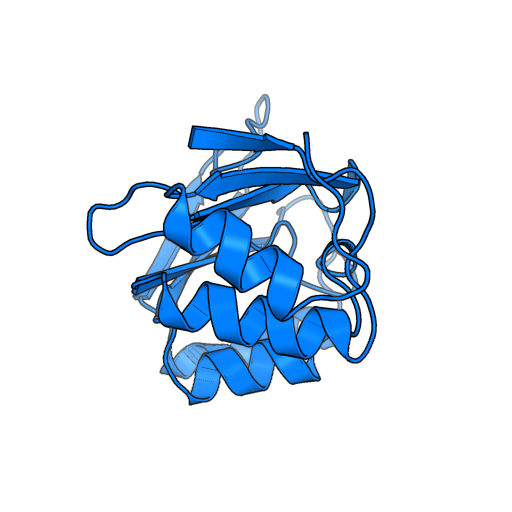 4.905 -8.421 0.885 1.00 98.44 97 TRP A C 1
ATOM 764 O O . TRP A 1 97 ? 5.646 -7.457 1.033 1.00 98.44 97 TRP A O 1
ATOM 774 N N . GLN A 1 98 ? 5.367 -9.619 0.521 1.00 97.81 98 GLN A N 1
ATOM 775 C CA . GLN A 1 98 ? 6.779 -9.916 0.315 1.00 97.81 98 GLN A CA 1
ATOM 776 C C . GLN A 1 98 ? 7.006 -10.888 -0.856 1.00 97.81 98 GLN A C 1
ATOM 778 O O . GLN A 1 98 ? 6.325 -11.915 -0.999 1.00 97.81 98 GLN A O 1
ATOM 783 N N . GLN A 1 99 ? 8.022 -10.609 -1.677 1.00 97.06 99 GLN A N 1
ATOM 784 C CA . GLN A 1 99 ? 8.441 -11.488 -2.761 1.00 97.06 99 GLN A CA 1
ATOM 785 C C . GLN A 1 99 ? 9.185 -12.709 -2.200 1.00 97.06 99 GLN A C 1
ATOM 787 O O . GLN A 1 99 ? 9.868 -12.618 -1.178 1.00 97.06 99 GLN A O 1
ATOM 792 N N . PRO A 1 100 ? 9.088 -13.875 -2.866 1.00 97.62 100 PRO A N 1
ATOM 793 C CA . PRO A 1 100 ? 8.571 -14.072 -4.227 1.00 97.62 100 PRO A CA 1
ATOM 794 C C . PRO A 1 100 ? 7.051 -14.262 -4.331 1.00 97.62 100 PRO A C 1
ATOM 796 O O . PRO A 1 100 ? 6.507 -14.188 -5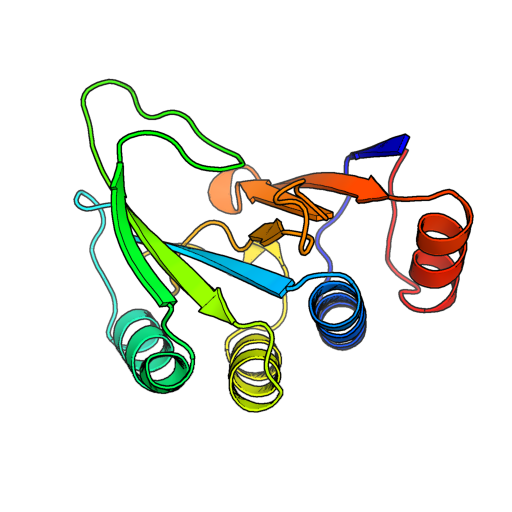.434 1.00 97.62 100 PRO A O 1
ATOM 799 N N . ASN A 1 101 ? 6.366 -14.538 -3.219 1.00 98.00 101 ASN A N 1
ATOM 800 C CA . ASN A 1 101 ? 4.976 -15.002 -3.236 1.00 98.00 101 ASN A CA 1
ATOM 801 C C . ASN A 1 101 ? 3.965 -13.877 -3.475 1.00 98.00 101 ASN A C 1
ATOM 803 O O . ASN A 1 101 ? 2.933 -14.117 -4.105 1.00 98.00 101 ASN A O 1
ATOM 807 N N . PHE A 1 102 ? 4.276 -12.661 -3.040 1.00 98.50 102 PHE A N 1
ATOM 808 C CA . PHE A 1 102 ? 3.445 -11.470 -3.189 1.00 98.50 102 PHE A CA 1
ATOM 809 C C . PHE A 1 102 ? 4.309 -10.295 -3.681 1.00 98.50 102 PHE A C 1
ATOM 811 O O . PHE A 1 102 ? 5.533 -10.368 -3.592 1.00 98.50 102 PHE A O 1
ATOM 818 N N . PRO A 1 103 ? 3.725 -9.231 -4.255 1.00 98.31 103 PRO A N 1
ATOM 819 C CA . PRO A 1 103 ? 4.434 -7.961 -4.409 1.00 98.31 103 PRO A CA 1
ATOM 820 C C . PRO A 1 103 ? 4.907 -7.425 -3.046 1.00 98.31 103 PRO A C 1
ATOM 822 O O . PRO A 1 103 ? 4.267 -7.717 -2.038 1.00 98.31 103 PRO A O 1
ATOM 825 N N . GLU A 1 104 ? 6.006 -6.668 -3.017 1.00 97.81 104 GLU A N 1
ATOM 826 C CA . GLU A 1 104 ? 6.569 -6.105 -1.780 1.00 97.81 104 GLU A CA 1
ATOM 827 C C . GLU A 1 104 ? 5.925 -4.758 -1.397 1.00 97.81 104 GLU A C 1
ATOM 829 O O . GLU A 1 104 ? 5.405 -4.041 -2.260 1.00 97.81 104 GLU A O 1
ATOM 834 N N . ASP A 1 105 ? 6.007 -4.421 -0.109 1.00 98.00 105 ASP A N 1
ATOM 835 C CA . ASP A 1 105 ? 5.940 -3.051 0.428 1.00 98.00 105 ASP A CA 1
ATOM 836 C C . ASP A 1 105 ? 4.645 -2.284 0.113 1.00 98.00 105 ASP A C 1
ATOM 838 O O . ASP A 1 105 ? 4.643 -1.224 -0.524 1.00 98.00 105 ASP A O 1
ATOM 842 N N . LEU A 1 106 ? 3.513 -2.826 0.581 1.00 98.69 106 LEU A N 1
ATOM 843 C CA . LEU A 1 106 ? 2.208 -2.172 0.474 1.00 98.69 106 LEU A CA 1
ATOM 844 C C . LEU A 1 106 ? 2.186 -0.855 1.258 1.00 98.69 106 LEU A C 1
ATOM 846 O O . LEU A 1 106 ? 2.228 -0.854 2.486 1.00 98.69 106 LEU A O 1
ATOM 850 N N . SER A 1 107 ? 2.033 0.260 0.551 1.00 98.69 107 SER A N 1
ATOM 851 C CA . SER A 1 107 ? 1.983 1.598 1.156 1.00 98.69 107 SER A CA 1
ATOM 852 C C . SER A 1 107 ? 0.870 2.435 0.533 1.00 98.69 107 SER A C 1
ATOM 854 O O . SER A 1 107 ? 0.528 2.245 -0.636 1.00 98.69 107 SER A O 1
ATOM 856 N N . PHE A 1 108 ? 0.301 3.367 1.294 1.00 98.81 108 PHE A N 1
ATOM 857 C CA . PHE A 1 108 ? -0.881 4.145 0.918 1.00 98.81 108 PHE A CA 1
ATOM 858 C C . PHE A 1 108 ? -0.604 5.645 0.949 1.00 98.81 108 PHE A C 1
ATOM 860 O O . PHE A 1 108 ? 0.116 6.124 1.818 1.00 98.81 108 PHE A O 1
ATOM 867 N N . PHE A 1 109 ? -1.230 6.393 0.038 1.00 98.62 109 PHE A N 1
ATOM 868 C CA . PHE A 1 109 ? -1.066 7.840 -0.094 1.00 98.62 109 PHE A CA 1
ATOM 869 C C . PHE A 1 109 ? -2.405 8.564 -0.163 1.00 98.62 109 PHE A C 1
ATOM 871 O O . PHE A 1 109 ? -3.325 8.168 -0.889 1.00 98.62 109 PHE A O 1
ATOM 878 N N . ARG A 1 110 ? -2.476 9.691 0.539 1.00 97.94 110 ARG A N 1
ATOM 879 C CA . ARG A 1 110 ? -3.563 10.667 0.483 1.00 97.94 110 ARG A CA 1
ATOM 880 C C . ARG A 1 110 ? -3.638 11.340 -0.889 1.00 97.94 110 ARG A C 1
ATOM 882 O O . ARG A 1 110 ? -2.719 11.264 -1.703 1.00 97.94 110 ARG A O 1
ATOM 889 N N . ASP A 1 111 ? -4.741 12.041 -1.134 1.00 95.44 111 ASP A N 1
ATOM 890 C CA . ASP A 1 111 ? -4.967 12.763 -2.395 1.00 95.44 111 ASP A CA 1
ATOM 891 C C . ASP A 1 111 ? -3.923 13.864 -2.651 1.00 95.44 111 ASP A C 1
ATOM 893 O O . ASP A 1 111 ? -3.500 14.087 -3.783 1.00 95.44 111 ASP A O 1
ATOM 897 N N . ASN A 1 112 ? -3.416 14.484 -1.579 1.00 94.50 112 ASN A N 1
ATOM 898 C CA . ASN A 1 112 ? -2.332 15.467 -1.646 1.00 94.50 112 ASN A CA 1
ATOM 899 C C . ASN A 1 112 ? -0.935 14.845 -1.864 1.00 94.50 112 ASN A C 1
ATOM 901 O O . ASN A 1 112 ? 0.046 15.582 -1.931 1.00 94.50 112 ASN A O 1
ATOM 905 N N . GLY A 1 113 ? -0.832 13.516 -1.961 1.00 93.44 113 GLY A N 1
ATOM 906 C CA . GLY A 1 113 ? 0.418 12.788 -2.181 1.00 93.44 113 GLY A CA 1
ATOM 907 C C . GLY A 1 113 ? 1.216 12.451 -0.921 1.00 93.44 113 GLY A C 1
ATOM 908 O O . GLY A 1 113 ? 2.171 11.689 -1.036 1.00 93.44 113 GLY A O 1
ATOM 909 N N . ALA A 1 114 ? 0.828 12.954 0.256 1.00 95.56 114 ALA A N 1
ATOM 910 C CA . ALA A 1 114 ? 1.429 12.520 1.515 1.00 95.56 114 ALA A CA 1
ATOM 911 C C . ALA A 1 114 ? 1.099 11.045 1.769 1.00 95.56 114 ALA A C 1
ATOM 913 O O . ALA A 1 114 ? -0.022 10.596 1.506 1.00 95.56 114 ALA A O 1
ATOM 914 N N . ASP A 1 115 ? 2.054 10.289 2.289 1.00 96.25 115 ASP A N 1
ATOM 915 C CA . ASP A 1 115 ? 1.821 8.933 2.761 1.00 96.25 115 ASP A CA 1
ATOM 916 C C . ASP A 1 115 ? 0.798 8.940 3.905 1.00 96.25 115 ASP A C 1
ATOM 918 O O . ASP A 1 115 ? 0.709 9.868 4.704 1.00 96.25 115 ASP A O 1
ATOM 922 N N . TRP A 1 116 ? -0.053 7.923 3.924 1.00 98.12 116 TRP A N 1
ATOM 923 C CA . TRP A 1 116 ? -0.852 7.528 5.083 1.00 98.12 116 TRP A CA 1
ATOM 924 C C . TRP A 1 116 ? -0.173 6.371 5.819 1.00 98.12 116 TRP A C 1
ATOM 926 O O . TRP A 1 116 ? -0.230 6.293 7.043 1.00 98.12 116 TRP A O 1
ATOM 936 N N . LEU A 1 117 ? 0.487 5.506 5.048 1.00 97.50 117 LEU A N 1
ATOM 937 C CA . LEU A 1 117 ? 1.213 4.326 5.486 1.00 97.50 117 LEU A CA 1
ATOM 938 C C . LEU A 1 117 ? 2.397 4.112 4.547 1.00 97.50 117 LEU A C 1
ATOM 940 O O . LEU A 1 117 ? 2.174 4.070 3.336 1.00 97.50 117 LEU A O 1
ATOM 944 N N . ALA A 1 118 ? 3.588 3.871 5.083 1.00 98.12 118 ALA A N 1
ATOM 945 C CA . ALA A 1 118 ? 4.740 3.380 4.332 1.00 98.12 118 ALA A CA 1
ATOM 946 C C . ALA A 1 118 ? 5.283 2.108 4.991 1.00 98.12 118 ALA A C 1
ATOM 948 O O . ALA A 1 118 ? 5.589 2.125 6.178 1.00 98.12 118 ALA A O 1
ATOM 949 N N . THR A 1 119 ? 5.399 1.000 4.248 1.00 98.06 119 THR A N 1
ATOM 950 C CA . THR A 1 119 ? 5.858 -0.282 4.819 1.00 98.06 119 THR A CA 1
ATOM 951 C C . THR A 1 119 ? 7.094 -0.833 4.131 1.00 98.06 119 THR A C 1
ATOM 953 O O . THR A 1 119 ? 7.202 -0.797 2.908 1.00 98.06 119 THR A O 1
ATOM 956 N N . SER A 1 120 ? 8.009 -1.388 4.922 1.00 97.50 120 SER A N 1
ATOM 957 C CA . SER A 1 120 ? 9.071 -2.284 4.464 1.00 97.50 120 SER A CA 1
ATOM 958 C C . SER A 1 120 ? 8.766 -3.664 5.035 1.00 97.50 120 SER A C 1
ATOM 960 O O . SER A 1 120 ? 9.032 -3.955 6.203 1.00 97.50 120 SER A O 1
ATOM 962 N N . SER A 1 121 ? 8.122 -4.517 4.237 1.00 96.50 121 SER A N 1
ATOM 963 C CA . SER A 1 121 ? 7.544 -5.774 4.740 1.00 96.50 121 SER A CA 1
ATOM 964 C C . SER A 1 121 ? 8.618 -6.766 5.176 1.00 96.50 121 SER A C 1
ATOM 966 O O . SER A 1 121 ? 8.470 -7.454 6.184 1.00 96.50 121 SER A O 1
ATOM 968 N N . ARG A 1 122 ? 9.747 -6.795 4.458 1.00 93.44 122 ARG A N 1
ATOM 969 C CA . ARG A 1 122 ? 10.898 -7.640 4.802 1.00 93.44 122 ARG A CA 1
ATOM 970 C C . ARG A 1 122 ? 11.535 -7.241 6.131 1.00 93.44 122 ARG A C 1
ATOM 972 O O . ARG A 1 122 ? 12.011 -8.109 6.858 1.00 93.44 122 ARG A O 1
ATOM 979 N N . GLU A 1 123 ? 11.572 -5.945 6.413 1.00 95.38 123 GLU A N 1
ATOM 980 C CA . GLU A 1 123 ? 12.150 -5.390 7.640 1.00 95.38 123 GLU A CA 1
ATOM 981 C C . GLU A 1 123 ? 11.116 -5.306 8.769 1.00 95.38 123 GLU A C 1
ATOM 983 O O . GLU A 1 123 ? 11.477 -4.955 9.887 1.00 95.38 123 GLU A O 1
ATOM 988 N N . GLN A 1 124 ? 9.855 -5.666 8.489 1.00 96.06 124 GLN A N 1
ATOM 989 C CA . GLN A 1 124 ? 8.723 -5.571 9.414 1.00 96.06 124 GLN A CA 1
ATOM 990 C C . GLN A 1 124 ? 8.583 -4.174 10.018 1.00 96.06 124 GLN A C 1
ATOM 992 O O . GLN A 1 124 ? 8.285 -4.020 11.202 1.00 96.06 124 GLN A O 1
ATOM 997 N N . ASN A 1 125 ? 8.807 -3.166 9.176 1.00 96.00 125 ASN A N 1
ATOM 998 C CA . ASN A 1 125 ? 8.698 -1.769 9.544 1.00 96.00 125 ASN A CA 1
ATOM 999 C C . ASN A 1 125 ? 7.492 -1.128 8.849 1.00 96.00 125 ASN A C 1
ATOM 1001 O O . ASN A 1 125 ? 7.190 -1.430 7.687 1.00 96.00 125 ASN A O 1
ATOM 1005 N N . CYS A 1 126 ? 6.803 -0.245 9.560 1.00 97.44 126 CYS A N 1
ATOM 1006 C CA . CYS A 1 126 ? 5.623 0.441 9.082 1.00 97.44 126 CYS A CA 1
ATOM 1007 C C . CYS A 1 126 ? 5.488 1.807 9.758 1.00 97.44 126 CYS A C 1
ATOM 1009 O O . CYS A 1 126 ? 5.095 1.899 10.921 1.00 97.44 126 CYS A O 1
ATOM 1011 N N . HIS A 1 127 ? 5.679 2.842 8.948 1.00 97.56 127 HIS A N 1
ATOM 1012 C CA . HIS A 1 127 ? 5.448 4.225 9.316 1.00 97.56 127 HIS A CA 1
ATOM 1013 C C . HIS A 1 127 ? 4.001 4.629 9.019 1.00 97.56 127 HIS A C 1
ATOM 1015 O O . HIS A 1 127 ? 3.440 4.287 7.971 1.00 97.56 127 HIS A O 1
ATOM 1021 N N . LEU A 1 128 ? 3.402 5.379 9.936 1.00 97.75 128 LEU A N 1
ATOM 1022 C CA . LEU A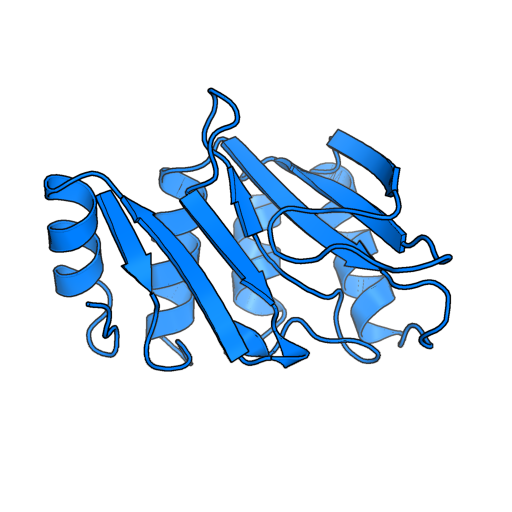 1 128 ? 2.031 5.863 9.883 1.00 97.75 128 LEU A CA 1
ATOM 1023 C C . LEU A 1 128 ? 2.011 7.379 10.069 1.00 97.75 128 LEU A C 1
ATOM 1025 O O . LEU A 1 128 ? 2.325 7.901 11.136 1.00 97.75 128 LEU A O 1
ATOM 1029 N N . THR A 1 129 ? 1.513 8.086 9.062 1.00 97.75 129 THR A N 1
ATOM 1030 C CA . THR A 1 129 ? 1.273 9.527 9.157 1.00 97.75 129 THR A CA 1
ATOM 1031 C C . THR A 1 129 ? -0.217 9.737 9.390 1.00 97.75 129 THR A C 1
ATOM 1033 O O . THR A 1 129 ? -0.999 9.588 8.452 1.00 97.75 129 THR A O 1
ATOM 1036 N N . LEU A 1 130 ? -0.650 10.075 10.610 1.00 96.62 130 LEU A N 1
ATOM 1037 C CA . LEU A 1 130 ? -2.068 10.160 11.005 1.00 96.62 130 LEU A CA 1
ATOM 1038 C C . LEU A 1 130 ? -2.438 11.507 11.638 1.00 96.62 130 LEU A C 1
ATOM 1040 O O . LEU A 1 130 ? -1.659 12.114 12.379 1.00 96.62 130 LEU A O 1
ATOM 1044 N N . GLU A 1 131 ? -3.674 11.949 11.411 1.00 95.25 131 GLU A N 1
ATOM 1045 C CA . GLU A 1 131 ? -4.279 13.016 12.217 1.00 95.25 131 GLU A CA 1
ATOM 1046 C C . GLU A 1 131 ? -4.713 12.491 13.601 1.00 95.25 131 GLU A C 1
ATOM 1048 O O . GLU A 1 131 ? -5.033 11.306 13.725 1.00 95.25 131 GLU A O 1
ATOM 1053 N N . PRO A 1 132 ? -4.822 13.334 14.650 1.00 94.19 132 PRO A N 1
ATOM 1054 C CA . PRO A 1 132 ? -5.187 12.874 15.999 1.00 94.19 132 PRO A CA 1
ATOM 1055 C C . PRO A 1 132 ? -6.488 12.072 16.060 1.00 94.19 132 PRO A C 1
ATOM 1057 O O . PRO A 1 132 ? -6.585 11.057 16.749 1.00 94.19 132 PRO A O 1
ATOM 1060 N N . GLN A 1 133 ? -7.488 12.506 15.296 1.00 94.25 133 GLN A N 1
ATOM 1061 C CA . GLN A 1 133 ? -8.767 11.814 15.215 1.00 94.25 133 GLN A CA 1
ATOM 1062 C C . GLN A 1 133 ? -8.650 10.481 14.456 1.00 94.25 133 GLN A C 1
ATOM 1064 O O . GLN A 1 133 ? -9.342 9.525 14.792 1.00 94.25 133 GLN A O 1
ATOM 1069 N N . GLU A 1 134 ? -7.756 10.391 13.468 1.00 95.25 134 GLU A N 1
ATOM 1070 C CA . GLU A 1 134 ? -7.506 9.157 12.716 1.00 95.25 134 GLU A CA 1
ATOM 1071 C C . GLU A 1 134 ? -6.796 8.120 13.575 1.00 95.25 134 GLU A C 1
ATOM 1073 O O . GLU A 1 134 ? -7.214 6.968 13.574 1.00 95.25 134 GLU A O 1
ATOM 1078 N N . ALA A 1 135 ? -5.790 8.535 14.349 1.00 95.25 135 ALA A N 1
ATOM 1079 C CA . ALA A 1 135 ? -5.096 7.667 15.295 1.00 95.25 135 ALA A CA 1
ATOM 1080 C C . ALA A 1 135 ? -6.080 7.040 16.294 1.00 95.25 135 ALA A C 1
ATOM 1082 O O . ALA A 1 135 ? -6.114 5.820 16.455 1.00 95.25 135 ALA A O 1
ATOM 1083 N N . LYS A 1 136 ? -6.958 7.860 16.889 1.00 93.62 136 LYS A N 1
ATOM 1084 C CA . LYS A 1 136 ? -8.005 7.377 17.796 1.00 93.62 136 LYS A CA 1
ATOM 1085 C C . LYS A 1 136 ? -8.962 6.401 17.108 1.00 93.62 136 LYS A C 1
ATOM 1087 O O . LYS A 1 136 ? -9.199 5.313 17.619 1.00 93.62 136 LYS A O 1
ATOM 1092 N N . GLU A 1 137 ? -9.495 6.766 15.942 1.00 94.12 137 GLU A N 1
ATOM 1093 C CA . GLU A 1 137 ? -10.413 5.897 15.193 1.00 94.12 137 GLU A CA 1
ATOM 1094 C C . GLU A 1 137 ? -9.780 4.567 14.787 1.00 94.12 137 GLU A C 1
ATOM 1096 O O . GLU A 1 137 ? -10.480 3.557 14.703 1.00 94.12 137 GLU A O 1
ATOM 1101 N N . LEU A 1 138 ? -8.485 4.577 14.477 1.00 94.69 138 LEU A N 1
ATOM 1102 C CA . LEU A 1 138 ? -7.757 3.392 14.065 1.00 94.69 138 LEU A CA 1
ATOM 1103 C C . LEU A 1 138 ? -7.541 2.448 15.257 1.00 94.69 138 LEU A C 1
ATOM 1105 O O . LEU A 1 138 ? -7.840 1.263 15.129 1.00 94.69 138 LEU A O 1
ATOM 1109 N N . LEU A 1 139 ? -7.145 2.975 16.422 1.00 93.81 139 LEU A N 1
ATOM 1110 C CA . LEU A 1 139 ? -7.045 2.209 17.674 1.00 93.81 139 LEU A CA 1
ATOM 1111 C C . LEU A 1 139 ? -8.402 1.635 18.114 1.00 93.81 139 LEU A C 1
ATOM 1113 O O . LEU A 1 139 ? -8.477 0.475 18.513 1.00 93.81 139 LEU A O 1
ATOM 1117 N N . ASP A 1 140 ? -9.485 2.405 17.975 1.00 91.94 140 ASP A N 1
ATOM 1118 C CA . ASP A 1 140 ? -10.838 1.955 18.331 1.00 91.94 140 ASP A CA 1
ATOM 1119 C C . ASP A 1 140 ? -11.331 0.805 17.426 1.00 91.94 140 ASP A C 1
ATOM 1121 O O . ASP A 1 140 ? -12.119 -0.041 17.854 1.00 91.94 140 ASP A O 1
ATOM 1125 N N . LYS A 1 141 ? -10.898 0.768 16.157 1.00 90.50 141 LYS A N 1
ATOM 1126 C CA . LYS A 1 141 ? -11.353 -0.220 15.157 1.00 90.50 141 LYS A CA 1
ATOM 1127 C C . LYS A 1 141 ? -10.453 -1.441 15.033 1.00 90.50 141 LYS A C 1
ATOM 1129 O O . LYS A 1 141 ? -10.921 -2.495 14.603 1.00 90.50 141 LYS A O 1
ATOM 1134 N N . VAL A 1 142 ? -9.169 -1.300 15.340 1.00 92.00 142 VAL A N 1
ATOM 1135 C CA . VAL A 1 142 ? -8.153 -2.326 15.103 1.00 92.00 142 VAL A CA 1
ATOM 1136 C C . VAL A 1 142 ? -7.577 -2.750 16.451 1.00 92.00 142 VAL A C 1
ATOM 1138 O O . VAL A 1 142 ? -6.549 -2.259 16.895 1.00 92.00 142 VAL A O 1
ATOM 1141 N N . ALA A 1 143 ? -8.261 -3.688 17.110 1.00 78.06 143 ALA A N 1
ATOM 1142 C CA . ALA A 1 143 ? -8.018 -4.046 18.512 1.00 78.06 143 ALA A CA 1
ATOM 1143 C C . ALA A 1 143 ? -6.593 -4.545 18.836 1.00 78.06 143 ALA A C 1
ATOM 1145 O O . ALA A 1 143 ? -6.194 -4.534 19.998 1.00 78.06 143 ALA A O 1
ATOM 1146 N N . THR A 1 144 ? -5.833 -5.011 17.840 1.00 84.56 144 THR A N 1
ATOM 1147 C CA . THR A 1 144 ? -4.458 -5.517 18.014 1.00 84.56 144 THR A CA 1
ATOM 1148 C C . THR A 1 144 ? -3.387 -4.493 17.646 1.00 84.56 144 THR A C 1
ATOM 1150 O O . THR A 1 144 ? -2.213 -4.851 17.600 1.00 84.56 144 THR A O 1
ATOM 1153 N N . LEU A 1 145 ? -3.770 -3.267 17.295 1.00 88.75 145 LEU A N 1
ATOM 1154 C CA . LEU A 1 145 ? -2.850 -2.261 16.784 1.00 88.75 145 LEU A CA 1
ATOM 1155 C C . LEU A 1 145 ? -2.068 -1.598 17.919 1.00 88.75 145 LEU A C 1
ATOM 1157 O O . LEU A 1 145 ? -2.659 -1.185 18.916 1.00 88.75 145 LEU A O 1
ATOM 1161 N N . GLN A 1 146 ? -0.754 -1.474 17.752 1.00 90.12 146 GLN A N 1
ATOM 1162 C CA . GLN A 1 146 ? 0.119 -0.769 18.687 1.00 90.12 146 GLN A CA 1
ATOM 1163 C C . GLN A 1 146 ? 1.096 0.105 17.901 1.00 90.12 146 GLN A C 1
ATOM 1165 O O . GLN A 1 146 ? 1.823 -0.403 17.051 1.00 90.12 146 GLN A O 1
ATOM 1170 N N . PHE A 1 147 ? 1.109 1.399 18.200 1.00 91.38 147 PHE A N 1
ATOM 1171 C CA . PHE A 1 147 ? 2.079 2.375 17.705 1.00 91.38 147 PHE A CA 1
ATOM 1172 C C . PHE A 1 147 ? 2.407 3.381 18.824 1.00 91.38 147 PHE A C 1
ATOM 1174 O O . PHE A 1 147 ? 1.720 3.365 19.854 1.00 91.38 147 PHE A O 1
ATOM 1181 N N . ASP A 1 148 ? 3.481 4.158 18.673 1.00 85.44 148 ASP A N 1
ATOM 1182 C CA . ASP A 1 148 ? 4.029 5.077 19.692 1.00 85.44 148 ASP A CA 1
ATOM 1183 C C . ASP A 1 148 ? 3.325 6.441 19.834 1.00 85.44 148 ASP A C 1
ATOM 1185 O O . ASP A 1 148 ? 2.310 6.691 19.152 1.00 85.44 148 ASP A O 1
#